Protein AF-A0A957NTP1-F1 (afdb_monomer_lite)

Foldseek 3Di:
DPPDPFWEWEWEWEAEVPWTKIATDTNNHQDWWWKWWDFPVDIDIDTGRMDTDDDLVRTQKIKTFDDFPRATKYKYAAWYQYPVRDTFAFWWWKWFFFPVDIDIDIADRVRRMDMDGPDRTRGMIMIGGDPPPPPDD

Secondary structure (DSSP, 8-state):
---PPPPEEEEEEEEETTEEEEEEEETTEE--EEEEEEESS-EEEEEESEEE---TTSEEEEEEEPPTT--SEEEEEEEEE-TTS-EEE--EEEEEEESS-EEEEEE-SS--EEEEE--TTEEEEEEEE--------

Radius of gyration: 15.0 Å; chains: 1; bounding box: 42×30×50 Å

Structure (mmCIF, N/CA/C/O backbone):
data_AF-A0A957NTP1-F1
#
_entry.id   AF-A0A957NTP1-F1
#
loop_
_atom_site.group_PDB
_atom_site.id
_atom_site.type_symbol
_atom_site.label_atom_id
_atom_site.label_alt_id
_atom_site.label_comp_id
_atom_site.label_asym_id
_atom_site.label_entity_id
_atom_site.label_seq_id
_atom_site.pdbx_PDB_ins_code
_atom_site.Cartn_x
_atom_site.Cartn_y
_atom_site.Cartn_z
_atom_site.occupancy
_atom_site.B_iso_or_equiv
_atom_site.auth_seq_id
_atom_site.auth_comp_id
_atom_site.auth_asym_id
_atom_site.auth_atom_id
_atom_site.pdbx_PDB_model_num
ATOM 1 N N . ARG A 1 1 ? -8.992 16.233 -29.132 1.00 42.44 1 ARG A N 1
ATOM 2 C CA . ARG A 1 1 ? -7.901 15.275 -28.822 1.00 42.44 1 ARG A CA 1
ATOM 3 C C . ARG A 1 1 ? -8.200 14.672 -27.448 1.00 42.44 1 ARG A C 1
ATOM 5 O O . ARG A 1 1 ? -7.957 15.337 -26.451 1.00 42.44 1 ARG A O 1
ATOM 12 N N . ARG A 1 2 ? -8.845 13.496 -27.381 1.00 43.41 2 ARG A N 1
ATOM 13 C CA . ARG A 1 2 ? -9.029 12.778 -26.105 1.00 43.41 2 ARG A CA 1
ATOM 14 C C . ARG A 1 2 ? -7.625 12.430 -25.617 1.00 43.41 2 ARG A C 1
ATOM 16 O O . ARG A 1 2 ? -6.901 11.768 -26.354 1.00 43.41 2 ARG A O 1
ATOM 23 N N . ARG A 1 3 ? -7.198 12.953 -24.464 1.00 45.78 3 ARG A N 1
ATOM 24 C CA . ARG A 1 3 ? -5.984 12.440 -23.820 1.00 45.78 3 ARG A CA 1
ATOM 25 C C . ARG A 1 3 ? -6.255 10.956 -23.583 1.00 45.78 3 ARG A C 1
ATOM 27 O O . ARG A 1 3 ? -7.215 10.635 -22.889 1.00 45.78 3 ARG A O 1
ATOM 34 N N . ALA A 1 4 ? -5.487 10.081 -24.230 1.00 58.62 4 ALA A N 1
ATOM 35 C CA . ALA A 1 4 ? -5.404 8.698 -23.790 1.00 58.62 4 ALA A CA 1
ATOM 36 C C . ALA A 1 4 ? -5.065 8.752 -22.296 1.00 58.62 4 ALA A C 1
ATOM 38 O O . ALA A 1 4 ? -4.204 9.544 -21.902 1.00 58.62 4 ALA A O 1
ATOM 39 N N . LEU A 1 5 ? -5.823 8.037 -21.466 1.00 68.19 5 LEU A N 1
ATOM 40 C CA . LEU A 1 5 ? -5.526 7.964 -20.041 1.00 68.19 5 LEU A CA 1
ATOM 41 C C . LEU A 1 5 ? -4.086 7.460 -19.925 1.00 68.19 5 LEU A C 1
ATOM 43 O O . LEU A 1 5 ? -3.772 6.415 -20.491 1.00 68.19 5 LEU A O 1
ATOM 47 N N . THR A 1 6 ? -3.208 8.227 -19.272 1.00 77.06 6 THR A N 1
ATOM 48 C CA . THR A 1 6 ? -1.865 7.743 -18.940 1.00 77.06 6 THR A CA 1
ATOM 49 C C . THR A 1 6 ? -2.034 6.395 -18.235 1.00 77.06 6 THR A C 1
ATOM 51 O O . THR A 1 6 ? -2.870 6.333 -17.328 1.00 77.06 6 THR A O 1
ATOM 54 N N . PRO A 1 7 ? -1.329 5.326 -18.641 1.00 84.75 7 PRO A N 1
ATOM 55 C CA . PRO A 1 7 ? -1.393 4.047 -17.945 1.00 84.75 7 PRO A CA 1
ATOM 56 C C . PRO A 1 7 ? -1.070 4.244 -16.461 1.00 84.75 7 PRO A C 1
ATOM 58 O O . PRO A 1 7 ? -0.183 5.031 -16.120 1.00 84.75 7 PRO A O 1
ATOM 61 N N . ARG A 1 8 ? -1.840 3.610 -15.570 1.00 89.75 8 ARG A N 1
ATOM 62 C CA . ARG A 1 8 ? -1.647 3.748 -14.122 1.00 89.75 8 ARG A CA 1
ATOM 63 C C . ARG A 1 8 ? -1.677 2.410 -13.414 1.00 89.75 8 ARG A C 1
ATOM 65 O O . ARG A 1 8 ? -2.551 1.587 -13.694 1.00 89.75 8 ARG A O 1
ATOM 72 N N . THR A 1 9 ? -0.807 2.292 -12.421 1.00 93.88 9 THR A N 1
ATOM 73 C CA . THR A 1 9 ? -0.970 1.360 -11.308 1.00 93.88 9 THR A CA 1
ATOM 74 C C . THR A 1 9 ? -1.511 2.138 -10.120 1.00 93.88 9 THR A C 1
ATOM 76 O O . THR A 1 9 ? -0.965 3.168 -9.732 1.00 93.88 9 THR A O 1
ATOM 79 N N . VAL A 1 10 ? -2.613 1.668 -9.554 1.00 95.94 10 VAL A N 1
ATOM 80 C CA . VAL A 1 10 ? -3.275 2.245 -8.393 1.00 95.94 10 VAL A CA 1
ATOM 81 C C . VAL A 1 10 ? -3.065 1.308 -7.216 1.00 95.94 10 VAL A C 1
ATOM 83 O O . VAL A 1 10 ? -3.418 0.137 -7.302 1.00 95.94 10 VAL A O 1
ATOM 86 N N . VAL A 1 11 ? -2.518 1.837 -6.127 1.00 97.44 11 VAL A N 1
ATOM 87 C CA . VAL A 1 11 ? -2.554 1.219 -4.801 1.00 97.44 11 VAL A CA 1
ATOM 88 C C . VAL A 1 11 ? -3.563 2.013 -3.982 1.00 97.44 11 VAL A C 1
ATOM 90 O O . VAL A 1 11 ? -3.354 3.192 -3.692 1.00 97.44 11 VAL A O 1
ATOM 93 N N . GLU A 1 12 ? -4.682 1.390 -3.649 1.00 98.00 12 GLU A N 1
ATOM 94 C CA . GLU A 1 12 ? -5.723 1.961 -2.802 1.00 98.00 12 GLU A CA 1
ATOM 95 C C . GLU A 1 12 ? -5.643 1.326 -1.419 1.00 98.00 12 GLU A C 1
ATOM 97 O O . GLU A 1 12 ? -5.562 0.104 -1.303 1.00 98.00 12 GLU A O 1
ATOM 102 N N . VAL A 1 13 ? -5.688 2.151 -0.375 1.00 97.00 13 VAL A N 1
ATOM 103 C CA . VAL A 1 13 ? -6.014 1.699 0.977 1.00 97.00 13 VAL A CA 1
ATOM 104 C C . VAL A 1 13 ? -7.256 2.440 1.426 1.00 97.00 13 VAL A C 1
ATOM 106 O O . VAL A 1 13 ? -7.255 3.670 1.558 1.00 97.00 13 VAL A O 1
ATOM 109 N N . ARG A 1 14 ? -8.303 1.662 1.674 1.00 95.56 14 ARG A N 1
ATOM 110 C CA . ARG A 1 14 ? -9.628 2.142 2.027 1.00 95.56 14 ARG A CA 1
ATOM 111 C C . ARG A 1 14 ? -9.989 1.673 3.424 1.00 95.56 14 ARG A C 1
ATOM 113 O O . ARG A 1 14 ? -9.921 0.485 3.734 1.00 95.56 14 ARG A O 1
ATOM 120 N N . GLN A 1 15 ? -10.416 2.617 4.249 1.00 93.50 15 GLN A N 1
ATOM 121 C CA . GLN A 1 15 ? -11.027 2.354 5.544 1.00 93.50 15 GLN A CA 1
ATOM 122 C C . GLN A 1 15 ? -12.512 2.714 5.480 1.00 93.50 15 GLN A C 1
ATOM 124 O O . GLN A 1 15 ? -12.880 3.771 4.989 1.00 93.50 15 GLN A O 1
ATOM 129 N N . GLU A 1 16 ? -13.383 1.870 5.994 1.00 90.56 16 GLU A N 1
ATOM 130 C CA . GLU A 1 16 ? -14.809 2.140 6.156 1.00 90.56 16 GLU A CA 1
ATOM 131 C C . GLU A 1 16 ? -15.297 1.523 7.472 1.00 90.56 16 GLU A C 1
ATOM 133 O O . GLU A 1 16 ? -14.556 0.814 8.161 1.00 90.56 16 GLU A O 1
ATOM 138 N N . SER A 1 17 ? -16.529 1.824 7.877 1.00 84.56 17 SER A N 1
ATOM 139 C CA . SER A 1 17 ? -17.092 1.297 9.121 1.00 84.56 17 SER A CA 1
ATOM 140 C C . SER A 1 17 ? -17.081 -0.236 9.127 1.00 84.56 17 SER A C 1
ATOM 142 O O . SER A 1 17 ? -17.849 -0.877 8.418 1.00 84.56 17 SER A O 1
ATOM 144 N N . GLY A 1 18 ? -16.206 -0.819 9.950 1.00 82.38 18 GLY A N 1
ATOM 145 C CA . GLY A 1 18 ? -16.082 -2.268 10.128 1.00 82.38 18 GLY A CA 1
ATOM 146 C C . GLY A 1 18 ? -15.250 -2.993 9.067 1.00 82.38 18 GLY A C 1
ATOM 147 O O . GLY A 1 18 ? -15.052 -4.199 9.197 1.00 82.38 18 GLY A O 1
ATOM 148 N N . HIS A 1 19 ? -14.724 -2.293 8.059 1.00 89.12 19 HIS A N 1
ATOM 149 C CA . HIS A 1 19 ? -13.897 -2.907 7.026 1.00 89.12 19 HIS A CA 1
ATOM 150 C C . HIS A 1 19 ? -12.714 -2.011 6.669 1.00 89.12 19 HIS A C 1
ATOM 152 O O . HIS A 1 19 ? -12.819 -0.798 6.530 1.00 89.12 19 HIS A O 1
ATOM 158 N N . THR A 1 20 ? -11.534 -2.596 6.565 1.00 94.56 20 THR A N 1
ATOM 159 C CA . THR A 1 20 ? -10.341 -1.908 6.082 1.00 94.56 20 THR A CA 1
ATOM 160 C C . THR A 1 20 ? -9.653 -2.860 5.136 1.00 94.56 20 THR A C 1
ATOM 162 O O . THR A 1 20 ? -9.577 -4.057 5.410 1.00 94.56 20 THR A O 1
ATOM 165 N N . GLY A 1 21 ? -9.170 -2.349 4.017 1.00 96.44 21 GLY A N 1
ATOM 166 C CA . GLY A 1 21 ? -8.516 -3.183 3.035 1.00 96.44 21 GLY A CA 1
ATOM 167 C C . GLY A 1 21 ? -7.664 -2.394 2.070 1.00 96.44 21 GLY A C 1
ATOM 168 O O . GLY A 1 21 ? -7.656 -1.161 2.064 1.00 96.44 21 GLY A O 1
ATOM 169 N N . PHE A 1 22 ? -6.941 -3.138 1.250 1.00 97.81 22 PHE A N 1
ATOM 170 C CA . PHE A 1 22 ? -6.194 -2.595 0.133 1.00 97.81 22 PHE A CA 1
ATOM 171 C C . PHE A 1 22 ? -6.637 -3.233 -1.177 1.00 97.81 22 PHE A C 1
ATOM 173 O O . PHE A 1 22 ? -7.149 -4.357 -1.191 1.00 97.81 22 PHE A O 1
ATOM 180 N N . GLN A 1 23 ? -6.386 -2.523 -2.272 1.00 98.19 23 GLN A N 1
ATOM 181 C CA . GLN A 1 23 ? -6.482 -3.035 -3.632 1.00 98.19 23 GLN A CA 1
ATOM 182 C C . GLN A 1 23 ? -5.323 -2.505 -4.477 1.00 98.19 23 GLN A C 1
ATOM 184 O O . GLN A 1 23 ? -4.886 -1.366 -4.311 1.00 98.19 23 GLN A O 1
ATOM 189 N N . VAL A 1 24 ? -4.831 -3.333 -5.393 1.00 98.06 24 VAL A N 1
ATOM 190 C CA . VAL A 1 24 ? -3.774 -3.006 -6.344 1.00 98.06 24 VAL A CA 1
ATOM 191 C C . VAL A 1 24 ? -4.260 -3.348 -7.744 1.00 98.06 24 VAL A C 1
ATOM 193 O O . VAL A 1 24 ? -4.585 -4.495 -8.054 1.00 98.06 24 VAL A O 1
ATOM 196 N N . VAL A 1 25 ? -4.337 -2.327 -8.591 1.00 97.06 25 VAL A N 1
ATOM 197 C CA . VAL A 1 25 ? -4.867 -2.424 -9.953 1.00 97.06 25 VAL A CA 1
ATOM 198 C C . VAL A 1 25 ? -3.870 -1.798 -10.908 1.00 97.06 25 VAL A C 1
ATOM 200 O O . VAL A 1 25 ? -3.482 -0.652 -10.710 1.00 97.06 25 VAL A O 1
ATOM 203 N N . SER A 1 26 ? -3.485 -2.498 -11.968 1.00 93.81 26 SER A N 1
ATOM 204 C CA . SER A 1 26 ? -2.660 -1.949 -13.042 1.00 93.81 26 SER A CA 1
ATOM 205 C C . SER A 1 26 ? -3.402 -2.038 -14.362 1.00 93.81 26 SER A C 1
ATOM 207 O O . SER A 1 26 ? -3.942 -3.079 -14.714 1.00 93.81 26 SER A O 1
ATOM 209 N N . HIS A 1 27 ? -3.494 -0.914 -15.070 1.00 88.62 27 HIS A N 1
ATOM 210 C CA . HIS A 1 27 ? -4.151 -0.829 -16.382 1.00 88.62 27 HIS A CA 1
ATOM 211 C C . HIS A 1 27 ? -5.614 -1.322 -16.388 1.00 88.62 27 HIS A C 1
ATOM 213 O O . HIS A 1 27 ? -6.133 -1.743 -17.417 1.00 88.62 27 HIS A O 1
ATOM 219 N N . GLY A 1 28 ? -6.299 -1.214 -15.244 1.00 89.50 28 GLY A N 1
ATOM 220 C CA . GLY A 1 28 ? -7.682 -1.666 -15.068 1.00 89.50 28 GLY A CA 1
ATOM 221 C C . GLY A 1 28 ? -7.826 -3.128 -14.639 1.00 89.50 28 GLY A C 1
ATOM 222 O O . GLY A 1 28 ? -8.945 -3.560 -14.380 1.00 89.50 28 GLY A O 1
ATOM 223 N N . GLU A 1 29 ? -6.724 -3.865 -14.506 1.00 93.62 29 GLU A N 1
ATOM 224 C CA . GLU A 1 29 ? -6.708 -5.263 -14.079 1.00 93.62 29 GLU A CA 1
ATOM 225 C C . GLU A 1 29 ? -6.131 -5.409 -12.670 1.00 93.62 29 GLU A C 1
ATOM 227 O O . GLU A 1 29 ? -5.243 -4.660 -12.258 1.00 93.62 29 GLU A O 1
ATOM 232 N N . ALA A 1 30 ? -6.646 -6.375 -11.908 1.00 97.31 30 ALA A N 1
ATOM 233 C CA . ALA A 1 30 ? -6.113 -6.698 -10.591 1.00 97.31 30 ALA A CA 1
ATOM 234 C C . ALA A 1 30 ? -4.656 -7.167 -10.725 1.00 97.31 30 ALA A C 1
ATOM 236 O O . ALA A 1 30 ? -4.369 -8.078 -11.499 1.00 97.31 30 ALA A O 1
ATOM 237 N N . LEU A 1 31 ? -3.750 -6.560 -9.960 1.00 96.62 31 LEU A N 1
ATOM 238 C CA . LEU A 1 31 ? -2.326 -6.876 -9.990 1.00 96.62 31 LEU A CA 1
ATOM 239 C C . LEU A 1 31 ? -1.912 -7.484 -8.647 1.00 96.62 31 LEU A C 1
ATOM 241 O O . LEU A 1 31 ? -1.755 -6.741 -7.676 1.00 96.62 31 LEU A O 1
ATOM 245 N N . PRO A 1 32 ? -1.728 -8.814 -8.561 1.00 97.38 32 PRO A N 1
ATOM 246 C CA . PRO A 1 32 ? -1.167 -9.431 -7.372 1.00 97.38 32 PRO A CA 1
ATOM 247 C C . PRO A 1 32 ? 0.231 -8.890 -7.091 1.00 97.38 32 PRO A C 1
ATOM 249 O O . PRO A 1 32 ? 1.093 -8.870 -7.969 1.00 97.38 32 PRO A O 1
ATOM 252 N N . VAL A 1 33 ? 0.442 -8.441 -5.858 1.00 97.00 33 VAL A N 1
ATOM 253 C CA . VAL A 1 33 ? 1.745 -8.000 -5.367 1.00 97.00 33 VAL A CA 1
ATOM 254 C C . VAL A 1 33 ? 2.003 -8.628 -4.012 1.00 97.00 33 VAL A C 1
ATOM 256 O O . VAL A 1 33 ? 1.072 -8.989 -3.289 1.00 97.00 33 VAL A O 1
ATOM 259 N N . VAL A 1 34 ? 3.274 -8.729 -3.639 1.00 97.81 34 VAL A N 1
ATOM 260 C CA . VAL A 1 34 ? 3.605 -9.045 -2.253 1.00 97.81 34 VAL A CA 1
ATOM 261 C C . VAL A 1 34 ? 3.289 -7.822 -1.398 1.00 97.81 34 VAL A C 1
ATOM 263 O O . VAL A 1 34 ? 3.767 -6.720 -1.678 1.00 97.81 34 VAL A O 1
ATOM 266 N N . VAL A 1 35 ? 2.527 -8.039 -0.333 1.00 97.50 35 VAL A N 1
ATOM 267 C CA . VAL A 1 35 ? 2.225 -7.057 0.701 1.00 97.50 35 VAL A CA 1
ATOM 268 C C . VAL A 1 35 ? 2.749 -7.571 2.032 1.00 97.50 35 VAL A C 1
ATOM 270 O O . VAL A 1 35 ? 2.390 -8.663 2.472 1.00 97.50 35 VAL A O 1
ATOM 273 N N . GLU A 1 36 ? 3.600 -6.779 2.672 1.00 97.31 36 GLU A N 1
ATOM 274 C CA . GLU A 1 36 ? 4.004 -6.986 4.056 1.00 97.31 36 GLU A CA 1
ATOM 275 C C . GLU A 1 36 ? 3.224 -6.026 4.954 1.00 97.31 36 GLU A C 1
ATOM 277 O O . GLU A 1 36 ? 3.221 -4.810 4.755 1.00 97.31 36 GLU A O 1
ATOM 282 N N . LEU A 1 37 ? 2.552 -6.594 5.943 1.00 95.75 37 LEU A N 1
ATOM 283 C CA . LEU A 1 37 ? 1.849 -5.898 7.002 1.00 95.75 37 LEU A CA 1
ATOM 284 C C . LEU A 1 37 ? 2.693 -5.999 8.270 1.00 95.75 37 LEU A C 1
ATOM 286 O O . LEU A 1 37 ? 2.940 -7.095 8.772 1.00 95.75 37 LEU A O 1
ATOM 290 N N . HIS A 1 38 ? 3.115 -4.856 8.801 1.00 93.88 38 HIS A N 1
ATOM 291 C CA . HIS A 1 38 ? 3.827 -4.782 10.073 1.00 93.88 38 HIS A CA 1
ATOM 292 C C . HIS A 1 38 ? 2.909 -4.150 11.115 1.00 93.88 38 HIS A C 1
ATOM 294 O O . HIS A 1 38 ? 2.607 -2.956 11.063 1.00 93.88 38 HIS A O 1
ATOM 300 N N . GLU A 1 39 ? 2.446 -4.953 12.063 1.00 89.81 39 GLU A N 1
ATOM 301 C CA . GLU A 1 39 ? 1.655 -4.528 13.214 1.00 89.81 39 GLU A CA 1
ATOM 302 C C . GLU A 1 39 ? 2.548 -4.325 14.446 1.00 89.81 39 GLU A C 1
ATOM 304 O O . GLU A 1 39 ? 3.745 -4.612 14.451 1.00 89.81 39 GLU A O 1
ATOM 309 N N . ILE A 1 40 ? 1.965 -3.830 15.538 1.00 81.75 40 ILE A N 1
ATOM 310 C CA . ILE A 1 40 ? 2.681 -3.679 16.814 1.00 81.75 40 ILE A CA 1
ATOM 311 C C . ILE A 1 40 ? 3.197 -5.022 17.352 1.00 81.75 40 ILE A C 1
ATOM 313 O O . ILE A 1 40 ? 4.271 -5.061 17.953 1.00 81.75 40 ILE A O 1
ATOM 317 N N . THR A 1 41 ? 2.431 -6.096 17.159 1.00 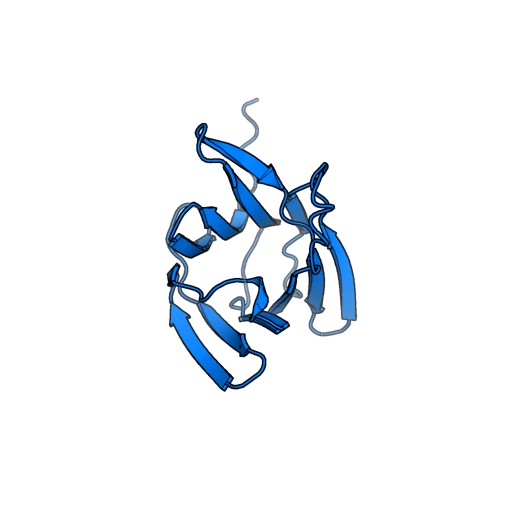83.75 41 THR A N 1
ATOM 318 C CA . THR A 1 41 ? 2.661 -7.409 17.781 1.00 83.75 41 THR A CA 1
ATOM 319 C C . THR A 1 41 ? 2.971 -8.521 16.784 1.00 83.75 41 THR A C 1
ATOM 321 O O . THR A 1 41 ? 3.312 -9.626 17.207 1.00 83.75 41 THR A O 1
ATOM 324 N N . ARG A 1 42 ? 2.834 -8.265 15.478 1.00 89.38 42 ARG A N 1
ATOM 325 C CA . ARG A 1 42 ? 2.919 -9.287 14.434 1.00 89.38 42 ARG A CA 1
ATOM 326 C C . ARG A 1 42 ? 3.393 -8.700 13.110 1.00 89.38 42 ARG A C 1
ATOM 328 O O . ARG A 1 42 ? 3.125 -7.545 12.805 1.00 89.38 42 ARG A O 1
ATOM 335 N N . GLU A 1 43 ? 4.042 -9.535 12.313 1.00 92.56 43 GLU A N 1
ATOM 336 C CA . GLU A 1 43 ? 4.281 -9.283 10.897 1.00 92.56 43 GLU A CA 1
ATOM 337 C C . GLU A 1 43 ? 3.577 -10.364 10.071 1.00 92.56 43 GLU A C 1
ATOM 339 O O . GLU A 1 43 ? 3.534 -11.538 10.455 1.00 92.56 43 GLU A O 1
ATOM 344 N N . GLU A 1 44 ? 2.997 -9.965 8.946 1.00 94.31 44 GLU A N 1
ATOM 345 C CA . GLU A 1 44 ? 2.341 -10.856 7.999 1.00 94.31 44 GLU A CA 1
ATOM 346 C C . GLU A 1 44 ? 2.776 -10.505 6.577 1.00 94.31 44 GLU A C 1
ATOM 348 O O . GLU A 1 44 ? 2.940 -9.337 6.235 1.00 94.31 44 GLU A O 1
ATOM 353 N N . ARG A 1 45 ? 2.974 -11.522 5.738 1.00 96.25 45 ARG A N 1
ATOM 354 C CA . ARG A 1 45 ? 3.333 -11.360 4.331 1.00 96.25 45 ARG A CA 1
ATOM 355 C C . ARG A 1 45 ? 2.373 -12.171 3.480 1.00 96.25 45 ARG A C 1
ATOM 357 O O . ARG A 1 45 ? 2.251 -13.378 3.674 1.00 96.25 45 ARG A O 1
ATOM 364 N N . VAL A 1 46 ? 1.724 -11.506 2.532 1.00 96.19 46 VAL A N 1
ATOM 365 C CA . VAL A 1 46 ? 0.747 -12.108 1.619 1.00 96.19 46 VAL A CA 1
ATOM 366 C C . VAL A 1 46 ? 1.061 -11.712 0.185 1.00 96.19 46 VAL A C 1
ATOM 368 O O . VAL A 1 46 ? 1.638 -10.657 -0.052 1.00 96.19 46 VAL A O 1
ATOM 371 N N . GLU A 1 47 ? 0.672 -12.535 -0.781 1.00 97.62 47 GLU A N 1
ATOM 372 C CA . GLU A 1 47 ? 0.689 -12.167 -2.196 1.00 97.62 47 GLU A CA 1
ATOM 373 C C . GLU A 1 47 ? -0.753 -12.082 -2.681 1.00 97.62 47 GLU A C 1
ATOM 375 O O . GLU A 1 47 ? -1.465 -13.085 -2.719 1.00 97.62 47 GLU A O 1
ATOM 380 N N . SER A 1 48 ? -1.219 -10.870 -2.971 1.00 97.44 48 SER A N 1
ATOM 381 C CA . SER A 1 48 ? -2.593 -10.646 -3.407 1.00 97.44 48 SER A CA 1
ATOM 382 C C . SER A 1 48 ? -2.751 -9.286 -4.076 1.00 97.44 48 SER A C 1
ATOM 384 O O . SER A 1 48 ? -2.007 -8.346 -3.800 1.00 97.44 48 SER A O 1
ATOM 386 N N . ALA A 1 49 ? -3.753 -9.169 -4.945 1.00 97.69 49 ALA A N 1
ATOM 387 C CA . ALA A 1 49 ? -4.171 -7.886 -5.503 1.00 97.69 49 ALA A CA 1
ATOM 388 C C . ALA A 1 49 ? -5.091 -7.121 -4.542 1.00 97.69 49 ALA A C 1
ATOM 390 O O . ALA A 1 49 ? -5.298 -5.927 -4.711 1.00 97.69 49 ALA A O 1
ATOM 391 N N . ALA A 1 50 ? -5.672 -7.797 -3.549 1.00 97.50 50 ALA A N 1
ATOM 392 C CA . ALA A 1 50 ? -6.549 -7.193 -2.557 1.00 97.50 50 ALA A CA 1
ATOM 393 C C . ALA A 1 50 ? -6.499 -7.962 -1.235 1.00 97.50 50 ALA A C 1
ATOM 395 O O . ALA A 1 50 ? -6.287 -9.175 -1.215 1.00 97.50 50 ALA A O 1
ATOM 396 N N . GLY A 1 51 ? -6.740 -7.282 -0.124 1.00 95.88 51 GLY A N 1
ATOM 397 C CA . GLY A 1 51 ? -6.748 -7.941 1.176 1.00 95.88 51 GLY A CA 1
ATOM 398 C C . GLY A 1 51 ? -7.415 -7.107 2.247 1.00 95.88 51 GLY A C 1
ATOM 399 O O . GLY A 1 51 ? -7.464 -5.881 2.162 1.00 95.88 51 GLY A O 1
ATOM 400 N N . THR A 1 52 ? -7.931 -7.794 3.260 1.00 95.25 52 THR A N 1
ATOM 401 C CA . THR A 1 52 ? -8.411 -7.163 4.486 1.00 95.25 52 THR A CA 1
ATOM 402 C C . THR A 1 52 ? -7.229 -6.773 5.352 1.00 95.25 52 THR A C 1
ATOM 404 O O . THR A 1 52 ? -6.287 -7.546 5.511 1.00 95.25 52 THR A O 1
ATOM 407 N N . LEU A 1 53 ? -7.307 -5.594 5.944 1.00 93.19 53 LEU A N 1
ATOM 408 C CA . LEU A 1 53 ? -6.340 -5.087 6.897 1.00 93.19 53 LEU A CA 1
ATOM 409 C C . LEU A 1 53 ? -6.974 -5.047 8.290 1.00 93.19 53 LEU A C 1
ATOM 411 O O . LEU A 1 53 ? -8.187 -4.835 8.409 1.00 93.19 53 LEU A O 1
ATOM 415 N N . PRO A 1 54 ? -6.174 -5.217 9.352 1.00 89.06 54 PRO A N 1
ATOM 416 C CA . PRO A 1 54 ? -6.631 -4.930 10.702 1.00 89.06 54 PRO A CA 1
ATOM 417 C C . PRO A 1 54 ? -6.916 -3.428 10.853 1.00 89.06 54 PRO A C 1
ATOM 419 O O . PRO A 1 54 ? -6.702 -2.622 9.942 1.00 89.06 54 PRO A O 1
ATOM 422 N N . ASN A 1 55 ? -7.377 -3.027 12.037 1.00 85.88 55 ASN A N 1
ATOM 423 C CA . ASN A 1 55 ? -7.527 -1.611 12.359 1.00 85.88 55 ASN A CA 1
ATOM 424 C C . ASN A 1 55 ? -6.196 -0.874 12.117 1.00 85.88 55 ASN A C 1
ATOM 426 O O . ASN A 1 55 ? -5.185 -1.214 12.732 1.00 85.88 55 ASN A O 1
ATOM 430 N N . LEU A 1 56 ? -6.209 0.157 11.261 1.00 87.50 56 LEU A N 1
ATOM 431 C CA . LEU A 1 56 ? -5.013 0.925 10.891 1.00 87.50 56 LEU A CA 1
ATOM 432 C C . LEU A 1 56 ? -4.309 1.585 12.086 1.00 87.50 56 LEU A C 1
ATOM 434 O O . LEU A 1 56 ? -3.145 1.944 11.965 1.00 87.50 56 LEU A O 1
ATOM 438 N N . ALA A 1 57 ? -4.973 1.727 13.237 1.00 84.44 57 ALA A N 1
ATOM 439 C CA . ALA A 1 57 ? -4.342 2.174 14.480 1.00 84.44 57 ALA A CA 1
ATOM 440 C C . ALA A 1 57 ? -3.292 1.184 15.029 1.00 84.44 57 ALA A C 1
ATOM 442 O O . ALA A 1 57 ? -2.388 1.595 15.751 1.00 84.44 57 ALA A O 1
ATOM 443 N N . ASN A 1 58 ? -3.393 -0.102 14.679 1.00 86.50 58 ASN A N 1
ATOM 444 C CA . ASN A 1 58 ? -2.448 -1.150 15.083 1.00 86.50 58 ASN A CA 1
ATOM 445 C C . ASN A 1 58 ? -1.368 -1.420 14.024 1.00 86.50 58 ASN A C 1
ATOM 447 O O . ASN A 1 58 ? -0.419 -2.164 14.286 1.00 86.50 58 ASN A O 1
ATOM 451 N N . VAL A 1 59 ? -1.511 -0.824 12.837 1.00 90.25 59 VAL A N 1
ATOM 452 C CA . VAL A 1 59 ? -0.602 -0.995 11.703 1.00 90.25 59 VAL A CA 1
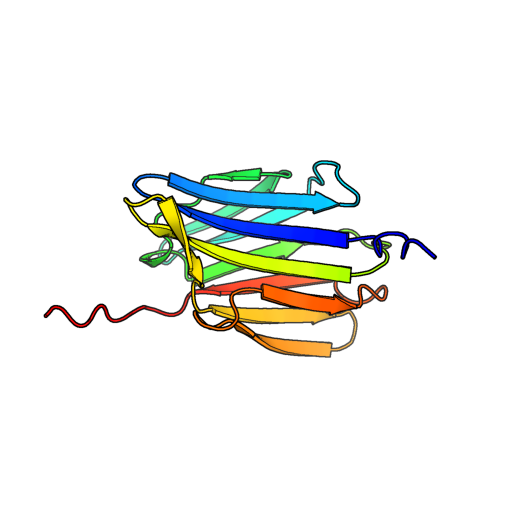ATOM 453 C C . VAL A 1 59 ? 0.524 0.025 11.802 1.00 90.25 59 VAL A C 1
ATOM 455 O O . VAL A 1 59 ? 0.292 1.228 11.715 1.00 90.25 59 VAL A O 1
ATOM 458 N N . ARG A 1 60 ? 1.760 -0.456 11.948 1.00 91.81 60 ARG A N 1
ATOM 459 C CA . ARG A 1 60 ? 2.961 0.385 11.891 1.00 91.81 60 ARG A CA 1
ATOM 460 C C . ARG A 1 60 ? 3.285 0.761 10.453 1.00 91.81 60 ARG A C 1
ATOM 462 O O . ARG A 1 60 ? 3.524 1.932 10.167 1.00 91.81 60 ARG A O 1
ATOM 469 N N . SER A 1 61 ? 3.262 -0.223 9.557 1.00 94.81 61 SER A N 1
ATOM 470 C CA . SER A 1 61 ? 3.519 -0.014 8.134 1.00 94.81 61 SER A CA 1
ATOM 471 C C . SER A 1 61 ? 2.851 -1.057 7.247 1.00 94.81 61 SER A C 1
ATOM 473 O O . SER A 1 61 ? 2.654 -2.206 7.641 1.00 94.81 61 SER A O 1
ATOM 475 N N . LEU A 1 62 ? 2.548 -0.640 6.018 1.00 96.88 62 LEU A N 1
ATOM 476 C CA . LEU A 1 62 ? 2.264 -1.512 4.881 1.00 96.88 62 LEU A CA 1
ATOM 477 C C . LEU A 1 62 ? 3.366 -1.346 3.845 1.00 96.88 62 LEU A C 1
ATOM 479 O O . LEU A 1 62 ? 3.672 -0.219 3.460 1.00 96.88 62 LEU A O 1
ATOM 483 N N . LEU A 1 63 ? 3.928 -2.449 3.371 1.00 97.19 63 LEU A N 1
ATOM 484 C CA . LEU A 1 63 ? 4.944 -2.487 2.323 1.00 97.19 63 LEU A CA 1
ATOM 485 C C . LEU A 1 63 ? 4.390 -3.238 1.116 1.00 97.19 63 LEU A C 1
ATOM 487 O O . LEU A 1 63 ? 4.179 -4.443 1.172 1.00 97.19 63 LEU A O 1
ATOM 491 N N . PHE A 1 64 ? 4.202 -2.537 0.006 1.00 97.50 64 PHE A N 1
ATOM 492 C CA . PHE A 1 64 ? 3.809 -3.117 -1.273 1.00 97.50 64 PHE A CA 1
ATOM 493 C C . PHE A 1 64 ? 5.049 -3.295 -2.142 1.00 97.50 64 PHE A C 1
ATOM 495 O O . PHE A 1 64 ? 5.746 -2.321 -2.435 1.00 97.50 64 PHE A O 1
ATOM 502 N N . HIS A 1 65 ? 5.321 -4.519 -2.576 1.00 95.62 65 HIS A N 1
ATOM 503 C CA . HIS A 1 65 ? 6.408 -4.828 -3.499 1.00 95.62 65 HIS A CA 1
ATOM 504 C C . HIS A 1 65 ? 5.865 -4.841 -4.923 1.00 9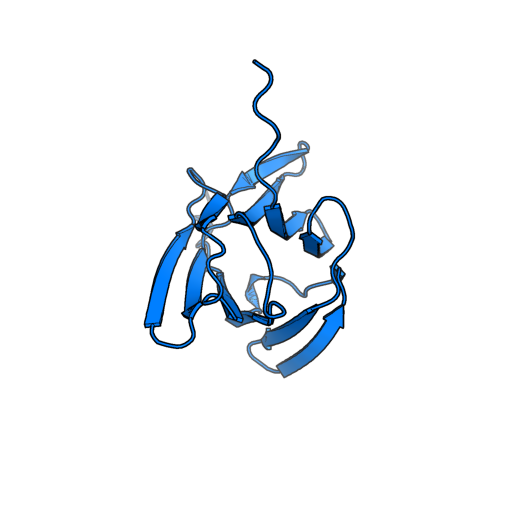5.62 65 HIS A C 1
ATOM 506 O O . HIS A 1 65 ? 5.246 -5.811 -5.359 1.00 95.62 65 HIS A O 1
ATOM 512 N N . LEU A 1 66 ? 6.084 -3.744 -5.639 1.00 93.25 66 LEU A N 1
ATOM 513 C CA . LEU A 1 66 ? 5.606 -3.601 -7.006 1.00 93.25 66 LEU A CA 1
ATOM 514 C C . LEU A 1 66 ? 6.527 -4.381 -7.960 1.00 93.25 66 LEU A C 1
ATOM 516 O O . LEU A 1 66 ? 7.753 -4.299 -7.815 1.00 93.25 66 LEU A O 1
ATOM 520 N N . PRO A 1 67 ? 5.975 -5.137 -8.926 1.00 90.38 67 PRO A N 1
ATOM 521 C CA . PRO A 1 67 ? 6.784 -5.845 -9.907 1.00 90.38 67 PRO A CA 1
ATOM 522 C C . PRO A 1 67 ? 7.588 -4.861 -10.775 1.00 90.38 67 PRO A C 1
ATOM 524 O O . PRO A 1 67 ? 7.144 -3.733 -11.008 1.00 90.38 67 PRO A O 1
ATOM 527 N N . PRO A 1 68 ? 8.774 -5.264 -11.265 1.00 86.06 68 PRO A N 1
ATOM 528 C CA . PRO A 1 68 ? 9.543 -4.454 -12.206 1.00 86.06 68 PRO A CA 1
ATOM 529 C C . PRO A 1 68 ? 8.805 -4.306 -13.545 1.00 86.06 68 PRO A C 1
ATOM 531 O O . PRO A 1 68 ? 7.965 -5.138 -13.888 1.00 86.06 68 PRO A O 1
ATOM 534 N N . GLY A 1 69 ? 9.143 -3.273 -14.323 1.00 83.25 69 GLY A N 1
ATOM 535 C CA . GLY A 1 69 ? 8.569 -3.068 -15.658 1.00 83.25 69 GLY A CA 1
ATOM 536 C C . GLY A 1 69 ? 7.145 -2.501 -15.692 1.00 83.25 69 GLY A C 1
ATOM 537 O O . GLY A 1 69 ? 6.535 -2.475 -16.757 1.00 83.25 69 GLY A O 1
ATOM 538 N N . LEU A 1 70 ? 6.600 -2.035 -14.562 1.00 87.31 70 LEU A N 1
ATOM 539 C CA . LEU A 1 70 ? 5.371 -1.2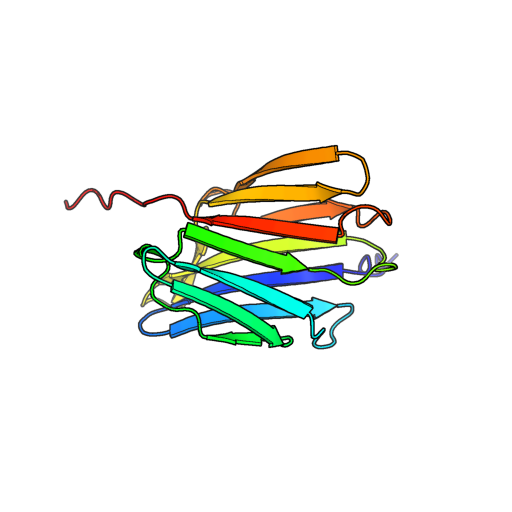38 -14.572 1.00 87.31 70 LEU A CA 1
ATOM 540 C C . LEU A 1 70 ? 5.628 0.124 -15.232 1.00 87.31 70 LEU A C 1
ATOM 542 O O . LEU A 1 70 ? 6.571 0.826 -14.872 1.00 87.31 70 LEU A O 1
ATOM 546 N N . GLU A 1 71 ? 4.759 0.512 -16.164 1.00 85.94 71 GLU A N 1
ATOM 547 C CA . GLU A 1 71 ? 4.877 1.752 -16.937 1.00 85.94 71 GLU A CA 1
ATOM 548 C C . GLU A 1 71 ? 3.844 2.806 -16.505 1.00 85.94 71 GLU A C 1
ATOM 550 O O . GLU A 1 71 ? 2.795 2.498 -15.938 1.00 85.94 71 GLU A O 1
ATOM 555 N N . GLY A 1 72 ? 4.107 4.076 -16.820 1.00 89.00 72 GLY A N 1
ATOM 556 C CA . GLY A 1 72 ? 3.142 5.161 -16.630 1.00 89.00 72 GLY A CA 1
ATOM 557 C C . GLY A 1 72 ? 3.231 5.814 -15.251 1.00 89.00 72 GLY A C 1
ATOM 558 O O . GLY A 1 72 ? 4.270 6.371 -14.908 1.00 89.00 72 GLY A O 1
ATOM 559 N N . GLU A 1 73 ? 2.137 5.828 -14.487 1.00 91.38 73 GLU A N 1
ATOM 560 C CA . GLU A 1 73 ? 2.053 6.492 -13.175 1.00 91.38 73 GLU A CA 1
ATOM 561 C C . GLU A 1 73 ? 1.688 5.510 -12.051 1.00 91.38 73 GLU A C 1
ATOM 563 O O . GLU A 1 73 ? 0.760 4.712 -12.184 1.00 91.38 73 GLU A O 1
ATOM 568 N N . LEU A 1 74 ? 2.354 5.635 -10.902 1.00 92.75 74 LEU A N 1
ATOM 569 C CA . LEU A 1 74 ? 1.888 5.077 -9.637 1.00 92.75 74 LEU A CA 1
ATOM 570 C C . LEU A 1 74 ? 0.950 6.086 -8.975 1.00 92.75 74 LEU A C 1
ATOM 572 O O . LEU A 1 74 ? 1.350 7.216 -8.695 1.00 92.75 74 LEU A O 1
ATOM 576 N N . LYS A 1 75 ? -0.278 5.672 -8.669 1.00 94.94 75 LYS A N 1
ATOM 577 C CA . LYS A 1 75 ? -1.210 6.418 -7.822 1.00 94.94 75 LYS A CA 1
ATOM 578 C C . LYS A 1 75 ? -1.385 5.677 -6.503 1.00 94.94 75 LYS A C 1
ATOM 580 O O . LYS A 1 75 ? -1.983 4.608 -6.481 1.00 94.94 75 LYS A O 1
ATOM 585 N N . LEU A 1 76 ? -0.953 6.281 -5.405 1.00 96.06 76 LEU A N 1
ATOM 586 C CA . LEU A 1 76 ? -1.364 5.868 -4.068 1.00 96.06 76 LEU A CA 1
ATOM 587 C C . LEU A 1 76 ? -2.595 6.679 -3.657 1.00 96.06 76 LEU A C 1
ATOM 589 O O . LEU A 1 76 ? -2.582 7.907 -3.748 1.00 96.06 76 LEU A O 1
ATOM 593 N N . TR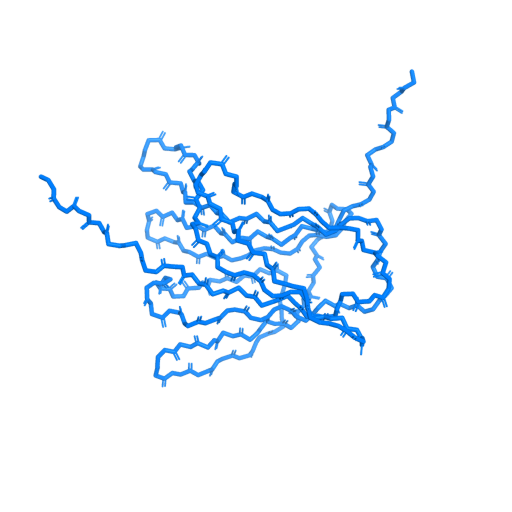P A 1 77 ? -3.651 6.006 -3.212 1.00 96.81 77 TRP A N 1
ATOM 594 C CA . TRP A 1 77 ? -4.870 6.634 -2.710 1.00 96.81 77 TRP A CA 1
ATOM 595 C C . TRP A 1 77 ? -5.195 6.103 -1.318 1.00 96.81 77 TRP A C 1
ATOM 597 O O . TRP A 1 77 ? -5.502 4.926 -1.157 1.00 96.81 77 TRP A O 1
ATOM 607 N N . LEU A 1 78 ? -5.107 6.978 -0.315 1.00 96.00 78 LEU A N 1
ATOM 608 C CA . LEU A 1 78 ? -5.385 6.636 1.076 1.00 96.00 78 LEU A CA 1
ATOM 609 C C . LEU A 1 78 ? -6.597 7.423 1.548 1.00 96.00 78 LEU A C 1
ATOM 611 O O . LEU A 1 78 ? -6.571 8.657 1.621 1.00 96.00 78 LEU A O 1
ATOM 615 N N . HIS A 1 79 ? -7.670 6.718 1.873 1.00 94.81 79 HIS A N 1
ATOM 616 C CA . HIS A 1 79 ? -8.910 7.370 2.258 1.00 94.81 79 HIS A CA 1
ATOM 617 C C . HIS A 1 79 ? -9.743 6.530 3.218 1.00 94.81 79 HIS A C 1
ATOM 619 O O . HIS A 1 79 ? -9.617 5.310 3.307 1.00 94.81 79 HIS A O 1
ATOM 625 N N . GLN A 1 80 ? -10.600 7.228 3.948 1.00 93.06 80 GLN A N 1
ATOM 626 C CA . GLN A 1 80 ? -11.643 6.656 4.771 1.00 93.06 80 GLN A CA 1
ATOM 627 C C . GLN A 1 80 ? -13.001 7.076 4.206 1.00 93.06 80 GLN A C 1
ATOM 629 O O . GLN A 1 80 ? -13.176 8.221 3.797 1.00 93.06 80 GLN A O 1
ATOM 634 N N . VAL A 1 81 ? -13.969 6.171 4.210 1.00 92.56 81 VAL A N 1
ATOM 635 C CA . VAL A 1 81 ? -15.370 6.455 3.911 1.00 92.56 81 VAL A CA 1
ATOM 636 C C . VAL A 1 81 ? -16.095 6.716 5.231 1.00 92.56 81 VAL A C 1
ATOM 638 O O . VAL A 1 81 ? -16.055 5.883 6.139 1.00 92.56 81 VAL A O 1
ATOM 641 N N . THR A 1 82 ? -16.708 7.892 5.373 1.00 90.81 82 THR A N 1
ATOM 642 C CA . THR A 1 82 ? -17.536 8.234 6.540 1.00 90.81 82 THR A CA 1
ATOM 643 C C . THR A 1 82 ? -18.861 7.459 6.514 1.00 90.81 82 THR A C 1
ATOM 645 O O . THR A 1 82 ? -19.236 6.940 5.458 1.00 90.81 82 THR A O 1
ATOM 648 N N . PRO A 1 83 ? -19.611 7.386 7.630 1.00 89.38 83 PRO A N 1
ATOM 649 C CA . PRO A 1 83 ? -20.939 6.762 7.644 1.00 89.38 83 PRO A CA 1
ATOM 650 C C . PRO A 1 83 ? -21.915 7.351 6.613 1.00 89.38 83 PRO A C 1
ATOM 652 O O . PRO A 1 83 ? -22.782 6.649 6.104 1.00 89.38 83 PRO A O 1
ATOM 655 N N . GLU A 1 84 ? -21.740 8.623 6.253 1.00 91.81 84 GLU A N 1
ATOM 656 C CA . GLU A 1 84 ? -22.519 9.334 5.232 1.00 91.81 84 GLU A CA 1
ATOM 657 C C . GLU A 1 84 ? -22.078 8.989 3.796 1.00 91.81 84 GLU A C 1
ATOM 659 O O . GLU A 1 84 ? -22.616 9.533 2.832 1.00 91.81 84 GLU A O 1
ATOM 664 N N . GLY A 1 85 ? -21.087 8.107 3.631 1.00 90.12 85 GLY A N 1
ATOM 665 C CA . GLY A 1 85 ? -20.546 7.694 2.336 1.00 90.12 85 GLY A CA 1
ATOM 666 C C . GLY A 1 85 ? -19.513 8.660 1.753 1.00 90.12 85 GLY A C 1
ATOM 667 O O . GLY A 1 85 ? -19.154 8.539 0.580 1.00 90.12 85 GLY A O 1
ATOM 668 N N . VAL A 1 86 ? -19.018 9.624 2.536 1.00 91.50 86 VAL A N 1
ATOM 669 C CA . VAL A 1 86 ? -18.055 10.620 2.052 1.00 91.50 86 VAL A CA 1
ATOM 670 C C . VAL A 1 86 ? -16.637 10.067 2.146 1.00 91.50 86 VAL A C 1
ATOM 672 O O . VAL A 1 86 ? -16.193 9.637 3.203 1.00 91.50 86 VAL A O 1
ATOM 675 N N . SER A 1 87 ? -15.892 10.112 1.043 1.00 91.06 87 SER A N 1
ATOM 676 C CA . SER A 1 87 ? -14.473 9.750 1.025 1.00 91.06 87 SER A CA 1
ATOM 677 C C . SER A 1 87 ? -13.610 10.917 1.517 1.00 91.06 87 SER A C 1
ATOM 679 O O . SER A 1 87 ? -13.444 11.905 0.801 1.00 91.06 87 SER A O 1
ATOM 681 N N . VAL A 1 88 ? -12.988 10.771 2.683 1.00 92.25 88 VAL A N 1
ATOM 682 C CA . VAL A 1 88 ? -12.041 11.730 3.273 1.00 92.25 88 VAL A CA 1
ATOM 683 C C . VAL A 1 88 ? -10.620 11.172 3.269 1.00 92.25 88 VAL A C 1
ATOM 685 O O . VAL A 1 88 ? -10.411 9.973 3.425 1.00 92.25 88 VAL A O 1
ATOM 688 N N . GLY A 1 89 ? -9.613 12.024 3.078 1.00 92.25 89 GLY A N 1
ATOM 689 C CA . GLY A 1 89 ? -8.228 11.559 3.029 1.00 92.25 89 GLY A CA 1
ATOM 690 C C . GLY A 1 89 ? -7.701 11.046 4.361 1.00 92.25 89 GLY A C 1
ATOM 691 O O . GLY A 1 89 ? -7.936 11.660 5.405 1.00 92.25 89 GLY A O 1
ATOM 692 N N . ARG A 1 90 ? -6.939 9.950 4.301 1.00 91.75 90 ARG A N 1
ATOM 693 C CA . ARG A 1 90 ? -6.272 9.332 5.449 1.00 91.75 90 ARG A CA 1
ATOM 694 C C . ARG A 1 90 ? -4.801 9.770 5.474 1.00 91.75 90 ARG A C 1
ATOM 696 O O . ARG A 1 90 ? -4.054 9.367 4.582 1.00 91.75 90 ARG A O 1
ATOM 703 N N . PRO A 1 91 ? -4.369 10.581 6.457 1.00 93.25 91 PRO A N 1
ATOM 704 C CA . PRO A 1 91 ? -2.992 11.052 6.503 1.00 93.25 91 PRO A CA 1
ATOM 705 C C . PRO A 1 91 ? -1.983 9.923 6.737 1.00 93.25 91 PRO A C 1
ATOM 707 O O . PRO A 1 91 ? -2.210 9.028 7.558 1.00 93.25 91 PRO A O 1
ATOM 710 N N . ALA A 1 92 ? -0.859 9.979 6.027 1.00 94.94 92 ALA A N 1
ATOM 711 C CA . ALA A 1 92 ? 0.209 8.991 6.132 1.00 94.94 92 ALA A CA 1
ATOM 712 C C . ALA A 1 92 ? 1.557 9.549 5.663 1.00 94.94 92 ALA A C 1
ATOM 714 O O . ALA A 1 92 ? 1.622 10.395 4.766 1.00 94.94 92 ALA A O 1
ATOM 715 N N . HIS A 1 93 ? 2.636 9.004 6.217 1.00 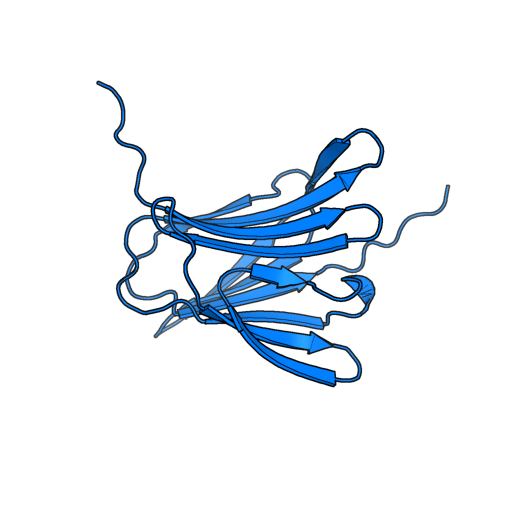96.25 93 HIS A N 1
ATOM 716 C CA . HIS A 1 93 ? 3.970 9.106 5.639 1.00 96.25 93 HIS A CA 1
ATOM 717 C C . HIS A 1 93 ? 4.166 7.975 4.635 1.00 96.25 93 HIS A C 1
ATOM 719 O O . HIS A 1 93 ? 3.910 6.812 4.937 1.00 96.25 93 HIS A O 1
ATOM 725 N N . CYS A 1 94 ? 4.627 8.315 3.441 1.00 95.50 94 CYS A N 1
ATOM 726 C CA . CYS A 1 94 ? 4.857 7.363 2.368 1.00 95.50 94 CYS A CA 1
ATOM 727 C C . CYS A 1 94 ? 6.328 7.399 1.972 1.00 95.50 94 CYS A C 1
ATOM 729 O O . CYS A 1 94 ? 6.879 8.474 1.737 1.00 95.50 94 CYS A O 1
ATOM 731 N N . ARG A 1 95 ? 6.955 6.230 1.866 1.00 95.44 95 ARG A N 1
ATOM 732 C CA . ARG A 1 95 ? 8.309 6.081 1.330 1.00 95.44 95 ARG A CA 1
ATOM 733 C C . ARG A 1 95 ? 8.248 5.279 0.048 1.00 95.44 95 ARG A C 1
ATOM 735 O O . ARG A 1 95 ? 7.803 4.133 0.047 1.00 95.44 95 ARG A O 1
ATOM 742 N N . VAL A 1 96 ? 8.712 5.876 -1.038 1.00 92.75 96 VAL A N 1
ATOM 743 C CA . VAL A 1 96 ? 8.866 5.186 -2.314 1.00 92.75 96 VAL A CA 1
ATOM 744 C C . VAL A 1 96 ? 10.322 4.815 -2.467 1.00 92.75 96 VAL A C 1
ATOM 746 O O . VAL A 1 96 ? 11.192 5.666 -2.656 1.00 92.75 96 VAL A O 1
ATOM 749 N N . HIS A 1 97 ? 10.579 3.523 -2.322 1.00 91.19 97 HIS A N 1
ATOM 750 C CA . HIS A 1 97 ? 11.902 2.948 -2.441 1.00 91.19 97 HIS A CA 1
ATOM 751 C C . HIS A 1 97 ? 12.153 2.599 -3.889 1.00 91.19 97 HIS A C 1
ATOM 753 O O . HIS A 1 97 ? 11.399 1.864 -4.542 1.00 91.19 97 HIS A O 1
ATOM 759 N N . SER A 1 98 ? 13.257 3.143 -4.353 1.00 85.19 98 SER A N 1
ATOM 760 C CA . SER A 1 98 ? 13.754 3.014 -5.690 1.00 85.19 98 SER A CA 1
ATOM 761 C C . SER A 1 98 ? 15.091 2.266 -5.673 1.00 85.19 98 SER A C 1
ATOM 763 O O . SER A 1 98 ? 15.699 2.131 -4.612 1.00 85.19 98 SER A O 1
ATOM 765 N N . ALA A 1 99 ? 15.574 1.763 -6.814 1.00 80.94 99 ALA A N 1
ATOM 766 C CA . ALA A 1 99 ? 16.864 1.061 -6.868 1.00 80.94 99 ALA A CA 1
ATOM 767 C C . ALA A 1 99 ? 18.021 1.867 -6.235 1.00 80.94 99 ALA A C 1
ATOM 769 O O . ALA A 1 99 ? 18.901 1.278 -5.615 1.00 80.94 99 ALA A O 1
ATOM 770 N N . ASN A 1 100 ? 17.990 3.201 -6.361 1.00 82.50 100 ASN A N 1
ATOM 771 C CA . ASN A 1 100 ? 19.093 4.081 -5.961 1.00 82.50 100 ASN A CA 1
ATOM 772 C C . ASN A 1 100 ? 18.684 5.188 -4.975 1.00 82.50 100 ASN A C 1
ATOM 774 O O . ASN A 1 100 ? 19.515 6.021 -4.617 1.00 82.50 100 ASN A O 1
ATOM 778 N N . SER A 1 101 ? 17.414 5.270 -4.573 1.00 87.75 101 SER A N 1
ATOM 779 C CA . SER A 1 101 ? 16.928 6.359 -3.720 1.00 87.75 101 SER A CA 1
ATOM 780 C C . SER A 1 101 ? 15.675 5.978 -2.944 1.00 87.75 101 SER A C 1
ATOM 782 O O . SER A 1 101 ? 14.910 5.112 -3.356 1.00 87.75 101 SER A O 1
ATOM 784 N N . VAL A 1 102 ? 15.436 6.677 -1.840 1.00 91.56 102 VAL A N 1
ATOM 785 C CA . VAL A 1 102 ? 14.155 6.657 -1.134 1.00 91.56 102 VAL A CA 1
ATOM 786 C C . VAL A 1 102 ? 13.576 8.061 -1.213 1.00 91.56 102 VAL A C 1
ATOM 788 O O . VAL A 1 102 ? 14.250 9.027 -0.857 1.00 91.56 102 VAL A O 1
ATOM 791 N N . GLN A 1 103 ? 12.351 8.179 -1.715 1.00 91.88 103 GLN A N 1
ATOM 792 C CA . GLN A 1 103 ? 11.610 9.437 -1.749 1.00 91.88 103 GLN A CA 1
ATOM 793 C C . GLN A 1 103 ? 10.540 9.417 -0.663 1.00 91.88 103 GLN A C 1
ATOM 795 O O . GLN A 1 103 ? 9.728 8.493 -0.604 1.00 91.88 103 GLN A O 1
ATOM 800 N N . GLU A 1 104 ? 10.545 10.428 0.201 1.00 95.31 104 GLU A N 1
ATOM 801 C CA . GLU A 1 104 ? 9.548 10.576 1.257 1.00 95.31 104 GLU A CA 1
ATOM 802 C C . GLU A 1 104 ? 8.459 11.563 0.835 1.00 95.31 104 GLU A C 1
ATOM 804 O O . GLU A 1 104 ? 8.733 12.639 0.301 1.00 95.31 104 GLU A O 1
ATOM 809 N N . HIS A 1 105 ? 7.210 11.197 1.099 1.00 94.12 105 HIS A N 1
ATOM 810 C CA . HIS A 1 105 ? 6.030 11.989 0.791 1.00 94.12 105 HIS A CA 1
ATOM 811 C C . HIS A 1 105 ? 5.067 11.974 1.974 1.00 94.12 105 HIS A C 1
ATOM 813 O O . HIS A 1 105 ? 4.993 11.004 2.728 1.00 94.12 105 HIS A O 1
ATOM 819 N N . VAL A 1 106 ? 4.286 13.042 2.111 1.00 94.50 106 VAL A N 1
ATOM 820 C CA . VAL A 1 106 ? 3.201 13.120 3.089 1.00 94.50 106 VAL A CA 1
ATOM 821 C C . VAL A 1 106 ? 1.878 13.195 2.344 1.00 94.50 106 VAL A C 1
ATOM 823 O O . VAL A 1 106 ? 1.676 14.082 1.517 1.00 94.50 106 VAL A O 1
ATOM 826 N N . ILE A 1 107 ? 0.977 12.268 2.655 1.00 92.69 107 ILE A N 1
ATOM 827 C CA . ILE A 1 107 ? -0.427 12.328 2.254 1.00 92.69 107 ILE A CA 1
ATOM 828 C C . ILE A 1 107 ? -1.199 13.005 3.385 1.00 92.69 107 ILE A C 1
ATOM 830 O O . ILE A 1 107 ? -1.004 12.683 4.557 1.00 92.69 107 ILE A O 1
ATOM 834 N N . THR A 1 108 ? -2.071 13.950 3.038 1.00 92.38 108 THR A N 1
ATOM 835 C CA . THR A 1 108 ? -2.901 14.701 3.993 1.00 92.38 108 THR A CA 1
ATOM 836 C C . THR A 1 108 ? -4.378 14.494 3.680 1.00 92.38 108 THR A C 1
ATOM 838 O O . THR A 1 108 ? -4.733 14.047 2.592 1.00 92.38 108 THR A O 1
ATOM 841 N N . SER A 1 109 ? -5.275 14.874 4.592 1.00 88.19 109 SER A N 1
ATOM 842 C CA . SER A 1 109 ? -6.715 14.805 4.309 1.00 88.19 109 SER A CA 1
ATOM 843 C C . SER A 1 109 ? -7.153 15.713 3.153 1.00 88.19 109 SER A C 1
ATOM 845 O O . SER A 1 109 ? -8.112 15.381 2.461 1.00 88.19 109 SER A O 1
ATOM 847 N N . ALA A 1 110 ? -6.435 16.817 2.905 1.00 88.56 110 ALA A N 1
ATOM 848 C CA . ALA A 1 110 ? -6.686 17.720 1.779 1.00 88.56 110 ALA A CA 1
ATOM 849 C C . ALA A 1 110 ? -6.133 17.182 0.447 1.00 88.56 110 ALA A C 1
ATOM 851 O O . ALA A 1 110 ? -6.652 17.509 -0.618 1.00 88.56 110 ALA A O 1
ATOM 852 N N . GLN A 1 111 ? -5.093 16.345 0.502 1.00 90.06 111 GLN A N 1
ATOM 853 C CA . GLN A 1 111 ? -4.472 15.717 -0.659 1.00 90.06 111 GLN A CA 1
ATOM 854 C C . GLN A 1 111 ? -4.334 14.205 -0.409 1.00 90.06 111 GLN A C 1
ATOM 856 O O . GLN A 1 111 ? -3.245 13.737 -0.074 1.00 90.06 111 GLN A O 1
ATOM 861 N N . PRO A 1 112 ? -5.430 13.433 -0.568 1.00 91.19 112 PRO A N 1
ATOM 862 C CA . PRO A 1 112 ? -5.490 12.002 -0.235 1.00 91.19 112 PRO A CA 1
ATOM 863 C C . PRO A 1 112 ? -4.743 11.099 -1.222 1.00 91.19 112 PRO A C 1
ATOM 865 O O . PRO A 1 112 ? -4.715 9.877 -1.068 1.00 91.19 112 PRO A O 1
ATOM 868 N N . THR A 1 113 ? -4.210 11.689 -2.289 1.00 94.50 113 THR A N 1
ATOM 869 C CA . THR A 1 113 ? -3.582 10.970 -3.389 1.00 94.50 113 THR A CA 1
ATOM 870 C C . THR A 1 113 ? -2.171 11.465 -3.625 1.00 94.50 113 THR A C 1
ATOM 872 O O . THR A 1 113 ? -1.951 12.668 -3.778 1.00 94.50 113 THR A O 1
ATOM 875 N N . LEU A 1 114 ? -1.252 10.519 -3.770 1.00 93.31 114 LEU A N 1
ATOM 876 C CA . LEU A 1 114 ? 0.101 10.737 -4.259 1.00 93.31 114 LEU A CA 1
ATOM 877 C C . LEU A 1 114 ? 0.205 10.129 -5.660 1.00 93.31 114 LEU A C 1
ATOM 879 O O . LEU A 1 114 ? -0.180 8.979 -5.861 1.00 93.31 114 LEU A O 1
ATOM 883 N N . ILE A 1 115 ? 0.703 10.901 -6.624 1.00 92.75 115 ILE A N 1
ATOM 884 C CA . ILE A 1 115 ? 0.939 10.442 -7.997 1.00 92.75 115 ILE A CA 1
ATOM 885 C C . ILE A 1 115 ? 2.421 10.611 -8.296 1.00 92.75 115 ILE A C 1
ATOM 887 O O . ILE A 1 115 ? 2.964 11.701 -8.114 1.00 92.75 115 ILE A O 1
ATOM 891 N N . LEU A 1 116 ? 3.059 9.540 -8.752 1.00 89.56 116 LEU A N 1
ATOM 892 C CA . LEU A 1 116 ? 4.477 9.506 -9.083 1.00 89.56 116 LEU A CA 1
ATOM 893 C C . LEU A 1 116 ? 4.675 8.878 -10.462 1.00 89.56 116 LEU A C 1
ATOM 895 O O . LEU A 1 116 ? 3.931 7.962 -10.822 1.00 89.56 116 LEU A O 1
ATOM 899 N N . PRO A 1 117 ? 5.666 9.333 -11.243 1.00 87.75 117 PRO A N 1
ATOM 900 C CA . PRO A 1 117 ? 6.052 8.618 -12.445 1.00 87.75 117 PRO A CA 1
ATOM 901 C C . PRO A 1 117 ? 6.554 7.221 -12.070 1.00 87.75 117 PRO A C 1
ATOM 903 O O . PRO A 1 117 ? 7.316 7.046 -11.123 1.00 87.75 117 PRO A O 1
ATOM 906 N N . MET A 1 118 ? 6.120 6.235 -12.839 1.00 81.69 118 MET A N 1
ATOM 907 C CA . MET A 1 118 ? 6.588 4.859 -12.791 1.00 81.69 118 MET A CA 1
ATOM 908 C C . MET A 1 118 ? 7.634 4.718 -13.897 1.00 81.69 118 MET A C 1
ATOM 910 O O . MET A 1 118 ? 7.431 4.138 -14.956 1.00 81.69 118 MET A O 1
ATOM 914 N N . ASN A 1 119 ? 8.749 5.407 -13.690 1.00 68.12 119 ASN A N 1
ATOM 915 C CA . ASN A 1 119 ? 10.022 5.024 -14.271 1.00 68.12 119 ASN A CA 1
ATOM 916 C C . ASN A 1 119 ? 10.529 3.833 -13.447 1.00 68.12 119 ASN A C 1
ATOM 918 O O . ASN A 1 119 ? 10.280 3.824 -12.247 1.00 68.12 119 ASN A O 1
ATOM 922 N N . ASP A 1 120 ? 11.183 2.860 -14.091 1.00 60.19 120 ASP A N 1
ATOM 923 C CA . ASP A 1 120 ? 11.584 1.487 -13.680 1.00 60.19 120 ASP A CA 1
ATOM 924 C C . ASP A 1 120 ? 12.397 1.346 -12.362 1.00 60.19 120 ASP A C 1
ATOM 926 O O . ASP A 1 120 ? 13.375 0.609 -12.226 1.00 60.19 120 ASP A O 1
ATOM 930 N N . VAL A 1 121 ? 12.024 2.129 -11.363 1.00 61.81 121 VAL A N 1
ATOM 931 C CA . VAL A 1 121 ? 12.803 2.494 -10.197 1.00 61.81 121 VAL A CA 1
ATOM 932 C C . VAL A 1 121 ? 11.982 2.193 -8.954 1.00 61.81 121 VAL A C 1
ATOM 934 O O . VAL A 1 121 ? 12.529 1.538 -8.081 1.00 61.81 121 VAL A O 1
ATOM 937 N N . ALA A 1 122 ? 10.695 2.561 -8.874 1.00 67.56 122 ALA A N 1
ATOM 938 C CA . ALA A 1 122 ? 9.856 2.271 -7.706 1.00 67.56 122 ALA A CA 1
ATOM 939 C C . ALA A 1 122 ? 9.568 0.764 -7.566 1.00 67.56 122 ALA A C 1
ATOM 941 O O . ALA A 1 122 ? 8.763 0.201 -8.302 1.00 67.56 122 ALA A O 1
ATOM 942 N N . ARG A 1 123 ? 10.218 0.112 -6.596 1.00 83.25 123 ARG A N 1
ATOM 943 C CA . ARG A 1 123 ? 10.079 -1.336 -6.333 1.00 83.25 123 ARG A CA 1
ATOM 944 C C . ARG A 1 123 ? 9.347 -1.641 -5.043 1.00 83.25 123 ARG A C 1
ATOM 946 O O . ARG A 1 123 ? 8.813 -2.735 -4.873 1.00 83.25 123 ARG A O 1
ATOM 953 N N . ARG A 1 124 ? 9.336 -0.686 -4.114 1.00 92.12 124 ARG A N 1
ATOM 954 C CA . ARG A 1 124 ? 8.631 -0.838 -2.849 1.00 92.12 124 ARG A CA 1
ATOM 955 C C . ARG A 1 124 ? 7.969 0.466 -2.450 1.00 92.12 124 ARG A C 1
ATOM 957 O O . ARG A 1 124 ? 8.617 1.509 -2.397 1.00 92.12 124 ARG A O 1
ATOM 964 N N . LEU A 1 125 ? 6.685 0.386 -2.146 1.00 94.94 125 LEU A N 1
ATOM 965 C CA . LEU A 1 125 ? 5.909 1.471 -1.576 1.00 94.94 125 LEU A CA 1
ATOM 966 C C . LEU A 1 125 ? 5.629 1.138 -0.116 1.00 94.94 125 LEU A C 1
ATOM 968 O O . LEU A 1 125 ? 4.964 0.154 0.177 1.00 94.94 125 LEU A O 1
ATOM 972 N N . GLU A 1 126 ? 6.135 1.958 0.788 1.00 96.75 126 GLU A N 1
ATOM 973 C CA . GLU A 1 126 ? 5.888 1.841 2.218 1.00 96.75 126 GLU A CA 1
ATOM 974 C C . GLU A 1 126 ? 4.939 2.949 2.675 1.00 96.75 126 GLU A C 1
ATOM 976 O O . GLU A 1 126 ? 5.136 4.116 2.338 1.00 96.75 126 GLU A O 1
ATOM 981 N N . VAL A 1 127 ? 3.921 2.582 3.450 1.00 96.75 127 VAL A N 1
ATOM 982 C CA . VAL A 1 127 ? 2.895 3.481 3.985 1.00 96.75 127 VAL A CA 1
ATOM 983 C C . VAL A 1 127 ? 2.859 3.343 5.499 1.00 96.75 127 VAL A C 1
ATOM 985 O O . VAL A 1 127 ? 2.644 2.249 6.012 1.00 96.75 127 VAL A O 1
ATOM 988 N N . GLN A 1 128 ? 3.034 4.454 6.207 1.00 95.31 128 GLN A N 1
ATOM 989 C CA . GLN A 1 128 ? 2.942 4.554 7.661 1.00 95.31 128 GLN A CA 1
ATOM 990 C C . GLN A 1 128 ? 1.806 5.512 8.009 1.00 95.31 128 GLN A C 1
ATOM 992 O O . GLN A 1 128 ? 1.876 6.710 7.717 1.00 95.31 128 GLN A O 1
ATOM 997 N N . PHE A 1 129 ? 0.734 4.990 8.603 1.00 90.75 129 PHE A N 1
ATOM 998 C CA . PHE A 1 129 ? -0.427 5.804 8.949 1.00 90.75 129 PHE A CA 1
ATOM 999 C C . PHE A 1 129 ? -0.101 6.730 10.112 1.00 90.75 129 PHE A C 1
ATOM 1001 O O . PHE A 1 129 ? 0.491 6.321 11.109 1.00 90.75 129 PHE A O 1
ATOM 1008 N N . MET A 1 130 ? -0.515 7.987 9.994 1.00 88.19 130 MET A N 1
ATOM 1009 C CA . MET A 1 130 ? -0.392 8.919 11.104 1.00 88.19 130 MET A CA 1
ATOM 1010 C C . MET A 1 130 ? -1.469 8.601 12.136 1.00 88.19 130 MET A C 1
ATOM 1012 O O . MET A 1 130 ? -2.649 8.445 11.798 1.00 88.19 130 MET A O 1
ATOM 1016 N N . THR A 1 131 ? -1.078 8.545 13.406 1.00 73.75 131 THR A N 1
ATOM 1017 C CA . THR A 1 131 ? -2.026 8.518 14.515 1.00 73.75 131 THR A CA 1
ATOM 1018 C C . THR A 1 131 ? -2.850 9.791 14.445 1.00 73.75 131 THR A C 1
ATOM 1020 O O . THR A 1 131 ? -2.354 10.896 14.648 1.00 73.75 131 THR A O 1
ATOM 1023 N N . THR A 1 132 ? -4.123 9.647 14.104 1.00 60.84 132 THR A N 1
ATOM 1024 C CA . THR A 1 132 ? -5.064 10.751 14.218 1.00 60.84 132 THR A CA 1
ATOM 1025 C C . THR A 1 132 ? -5.409 10.830 15.693 1.00 60.84 132 THR A C 1
ATOM 1027 O O . THR A 1 132 ? -6.151 9.986 16.193 1.00 60.84 132 THR A O 1
ATOM 1030 N N . THR A 1 133 ? -4.843 11.795 16.415 1.00 48.56 133 THR A N 1
ATOM 1031 C CA . THR A 1 133 ? -5.465 12.264 17.650 1.00 48.56 133 THR A CA 1
ATOM 1032 C C . THR A 1 133 ? -6.820 12.815 17.238 1.00 48.56 133 THR A C 1
ATOM 1034 O O . THR A 1 133 ? -6.931 13.938 16.754 1.00 48.56 133 THR A O 1
ATOM 1037 N N . LEU A 1 134 ? -7.854 11.981 17.341 1.00 45.06 134 LEU A N 1
ATOM 1038 C CA . LEU A 1 134 ? -9.214 12.476 17.436 1.00 45.06 134 LEU A CA 1
ATOM 1039 C C . LEU A 1 134 ? -9.218 13.380 18.665 1.00 45.06 134 LEU A C 1
ATOM 1041 O O . LEU A 1 134 ? -9.158 12.905 19.794 1.00 45.06 134 LEU A O 1
ATOM 1045 N N . SER A 1 135 ? -9.188 14.689 18.436 1.00 35.81 135 SER A N 1
ATOM 1046 C CA . SER A 1 135 ? -9.663 15.644 19.419 1.00 35.81 135 SER A CA 1
ATOM 1047 C C . SER A 1 135 ? -11.130 15.300 19.649 1.00 35.81 135 SER A C 1
ATOM 1049 O O . SER A 1 135 ? -11.977 15.621 18.813 1.00 35.81 135 SER A O 1
ATOM 1051 N N . GLU A 1 136 ? -11.397 14.554 20.718 1.00 36.34 136 GLU A N 1
ATOM 1052 C CA . GLU A 1 136 ? -12.731 14.436 21.290 1.00 36.34 136 GLU A CA 1
ATOM 1053 C C . GLU A 1 136 ? -13.218 15.858 21.577 1.00 36.34 136 GLU A C 1
ATOM 1055 O O . GLU A 1 136 ? -12.509 16.649 22.206 1.00 36.34 136 GLU A O 1
ATOM 1060 N N . ASN A 1 137 ? -14.380 16.198 21.033 1.00 33.69 137 ASN A N 1
ATOM 1061 C CA . ASN A 1 137 ? -15.074 17.454 21.272 1.00 33.69 137 ASN A CA 1
ATOM 1062 C C . ASN A 1 137 ? -16.445 17.122 21.849 1.00 33.69 137 ASN A C 1
ATOM 1064 O O . ASN A 1 137 ? -17.054 16.155 21.333 1.00 33.69 137 ASN A O 1
#

Sequence (137 aa):
RRRALTPRTVVEVRQESGHTGFQVVSHGEALPVVVELHEITREERVESAAGTLPNLANVRSLLFHLPPGLEGELKLWLHQVTPEGVSVGRPAHCRVHSANSVQEHVITSAQPTLILPMNDVARRLEVQFMTTTLSEN

pLDDT: mean 87.61, std 13.96, range [33.69, 98.19]